Protein AF-A0A3A9JRW7-F1 (afdb_monomer_lite)

Radius of gyration: 15.63 Å; chains: 1; bounding box: 33×32×40 Å

pLDDT: mean 73.33, std 15.83, range [44.03, 96.5]

Foldseek 3Di:
DEDWDWDDDPPDDTDTDGDDDWHWDWDQDPQQWTKTKTDPDPPDIDIDIDDNVRSVVVVVVVVVVVVVVVDDDD

Sequence (74 aa):
MGVQIIKRKAGEKPEITNIGRGKIQISYNSDGHIIVRYINSQNDDTLIVLDVMTSNALIRFIKDALQDDARPLF

Structure (mmCIF, N/CA/C/O backbone):
data_AF-A0A3A9JRW7-F1
#
_entry.id   AF-A0A3A9JRW7-F1
#
loop_
_atom_site.group_PDB
_atom_site.id
_atom_site.type_symbol
_atom_site.label_atom_id
_atom_site.label_alt_id
_atom_site.label_comp_id
_atom_site.label_asym_id
_atom_site.label_entity_id
_atom_site.label_seq_id
_atom_site.pdbx_PDB_ins_code
_atom_site.Cartn_x
_atom_site.Cartn_y
_atom_site.Cartn_z
_atom_site.occupancy
_atom_site.B_iso_or_equiv
_atom_site.auth_seq_id
_atom_site.auth_comp_id
_atom_site.auth_asym_id
_atom_site.auth_atom_id
_atom_site.pdbx_PDB_model_num
ATOM 1 N N . MET A 1 1 ? -1.515 10.190 16.967 1.00 45.16 1 MET A N 1
ATOM 2 C CA . MET A 1 1 ? -0.411 9.412 16.370 1.00 45.16 1 MET A CA 1
ATOM 3 C C . MET A 1 1 ? -0.977 8.675 15.166 1.00 45.16 1 MET A C 1
ATOM 5 O O . MET A 1 1 ? -1.903 7.894 15.364 1.00 45.16 1 MET A O 1
ATOM 9 N N . GLY A 1 2 ? -0.535 9.026 13.955 1.00 51.09 2 GLY A N 1
ATOM 10 C CA . GLY A 1 2 ? -1.168 8.651 12.681 1.00 51.09 2 GLY A CA 1
ATOM 11 C C . GLY A 1 2 ? -0.153 8.394 11.557 1.00 51.09 2 GLY A C 1
ATOM 12 O O . GLY A 1 2 ? 0.960 7.963 11.848 1.00 51.09 2 GLY A O 1
ATOM 13 N N . VAL A 1 3 ? -0.560 8.596 10.300 1.00 44.03 3 VAL A N 1
ATOM 14 C CA . VAL A 1 3 ? 0.181 8.224 9.075 1.00 44.03 3 VAL A CA 1
ATOM 15 C C . VAL A 1 3 ? 1.462 9.037 8.924 1.00 44.03 3 VAL A C 1
ATOM 17 O O . VAL A 1 3 ? 1.435 10.246 9.127 1.00 44.03 3 VAL A O 1
ATOM 20 N N . GLN A 1 4 ? 2.557 8.390 8.522 1.00 46.94 4 GLN A N 1
ATOM 21 C CA . GLN A 1 4 ? 3.818 9.049 8.185 1.00 46.94 4 GLN A CA 1
ATOM 22 C C . GLN A 1 4 ? 4.055 9.015 6.678 1.00 46.94 4 GLN A C 1
ATOM 24 O O . GLN A 1 4 ? 4.222 7.945 6.097 1.00 46.94 4 GLN A O 1
ATOM 29 N N . ILE A 1 5 ? 4.105 10.187 6.050 1.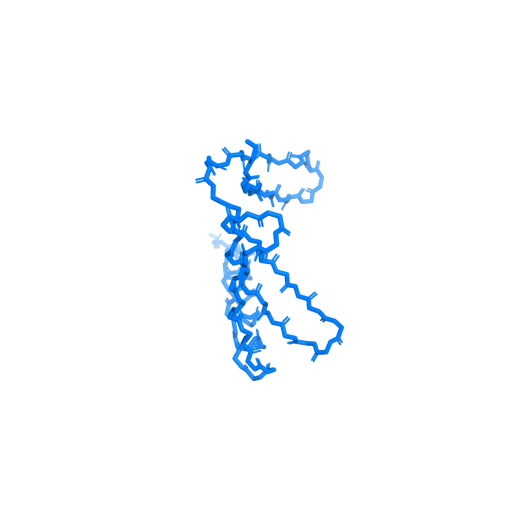00 52.72 5 ILE A N 1
ATOM 30 C CA . ILE A 1 5 ? 4.677 10.327 4.711 1.00 52.72 5 ILE A CA 1
ATOM 31 C C . ILE A 1 5 ? 6.184 10.453 4.904 1.00 52.72 5 ILE A C 1
ATOM 33 O O . ILE A 1 5 ? 6.634 11.392 5.557 1.00 52.72 5 ILE A O 1
ATOM 37 N N . ILE A 1 6 ? 6.946 9.497 4.369 1.00 52.28 6 ILE A N 1
ATOM 38 C CA . ILE A 1 6 ? 8.410 9.499 4.428 1.00 52.28 6 ILE A CA 1
ATOM 39 C C . ILE A 1 6 ? 8.935 9.720 3.014 1.00 52.28 6 ILE A C 1
ATOM 41 O O . ILE A 1 6 ? 8.951 8.793 2.203 1.00 52.28 6 ILE A O 1
ATOM 45 N N . LYS A 1 7 ? 9.382 10.939 2.719 1.00 52.25 7 LYS A N 1
ATOM 46 C CA . LYS A 1 7 ? 10.064 11.241 1.457 1.00 52.25 7 LYS A CA 1
ATOM 47 C C . LYS A 1 7 ? 11.554 10.989 1.628 1.00 52.25 7 LYS A C 1
ATOM 49 O O . LYS A 1 7 ? 12.160 11.429 2.606 1.00 52.25 7 LYS A O 1
ATOM 54 N N . ARG A 1 8 ? 12.146 10.254 0.687 1.00 54.72 8 ARG A N 1
ATOM 55 C CA . ARG A 1 8 ? 13.581 9.952 0.672 1.00 54.72 8 ARG A CA 1
ATOM 56 C C . ARG A 1 8 ? 14.185 10.444 -0.631 1.00 54.72 8 ARG A C 1
ATOM 58 O O . ARG A 1 8 ? 13.672 10.128 -1.699 1.00 54.72 8 ARG A O 1
ATOM 65 N N . LYS A 1 9 ? 15.300 11.157 -0.518 1.00 69.31 9 LYS A N 1
ATOM 66 C CA . LYS A 1 9 ? 16.162 11.549 -1.630 1.00 69.31 9 LYS A CA 1
ATOM 67 C C . LYS A 1 9 ? 17.584 11.109 -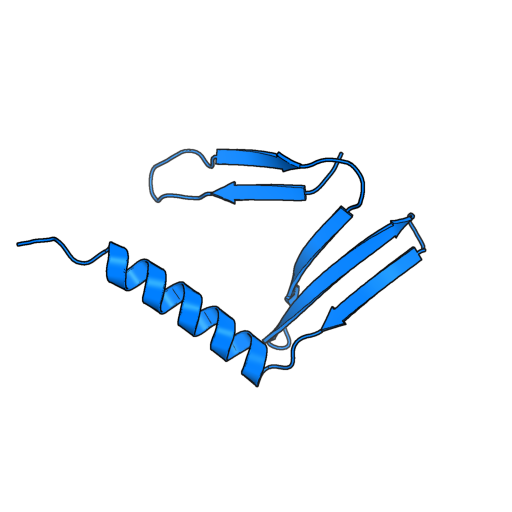1.297 1.00 69.31 9 LYS A C 1
ATOM 69 O O . LYS A 1 9 ? 18.006 11.199 -0.145 1.00 69.31 9 LYS A O 1
ATOM 74 N N . ALA A 1 10 ? 18.286 10.535 -2.271 1.00 58.09 10 ALA A N 1
ATOM 75 C CA . ALA A 1 10 ? 19.618 9.981 -2.046 1.00 58.09 10 ALA A CA 1
ATOM 76 C C . ALA A 1 10 ? 20.584 11.083 -1.581 1.00 58.09 10 ALA A C 1
ATOM 78 O O . ALA A 1 10 ? 20.663 12.137 -2.204 1.00 58.09 10 ALA A O 1
ATOM 79 N N . GLY A 1 11 ? 21.289 10.841 -0.473 1.00 82.00 11 GLY A N 1
ATOM 80 C CA . GLY A 1 11 ? 22.192 11.821 0.140 1.00 82.00 11 GLY A CA 1
ATOM 81 C C . GLY A 1 11 ? 21.520 12.841 1.069 1.00 82.00 11 GLY A C 1
ATOM 82 O O . GLY A 1 11 ? 22.227 13.625 1.693 1.00 82.00 11 GLY A O 1
ATOM 83 N N . GLU A 1 12 ? 20.192 12.815 1.223 1.00 78.62 12 GLU A N 1
ATOM 84 C CA . GLU A 1 12 ? 19.455 13.742 2.090 1.00 78.62 12 GLU A C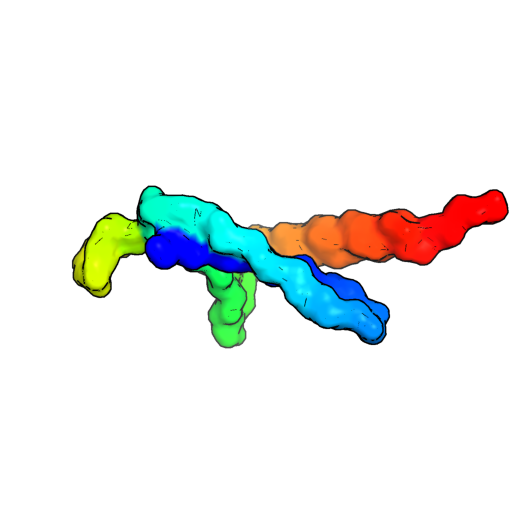A 1
ATOM 85 C C . GLU A 1 12 ? 18.765 13.022 3.258 1.00 78.62 12 GLU A C 1
ATOM 87 O O . GLU A 1 12 ? 18.421 11.836 3.198 1.00 78.62 12 GLU A O 1
ATOM 92 N N . LYS A 1 13 ? 18.554 13.757 4.356 1.00 62.44 13 LYS A N 1
ATOM 93 C CA . LYS A 1 13 ? 17.831 13.240 5.520 1.00 62.44 13 LYS A CA 1
ATOM 94 C C . LYS A 1 13 ? 16.337 13.105 5.171 1.00 62.44 13 LYS A C 1
ATOM 96 O O . LYS A 1 13 ? 15.776 14.054 4.630 1.00 62.44 13 LYS A O 1
ATOM 101 N N . PRO A 1 14 ? 15.676 11.977 5.493 1.00 53.91 14 PRO A N 1
ATOM 102 C CA . PRO A 1 14 ? 14.270 11.775 5.157 1.00 53.91 14 PRO A CA 1
ATOM 103 C C . PRO A 1 14 ? 13.350 12.833 5.771 1.00 53.91 14 PRO A C 1
ATOM 105 O O . PRO A 1 14 ? 13.457 13.136 6.962 1.00 53.91 14 PRO A O 1
ATOM 108 N N . GLU A 1 15 ? 12.409 13.334 4.974 1.00 62.09 15 GLU A N 1
ATOM 109 C CA . GLU A 1 15 ? 11.349 14.230 5.437 1.00 62.09 15 GLU A CA 1
ATOM 110 C C . GLU A 1 15 ? 10.163 13.386 5.922 1.00 62.09 15 GLU A C 1
ATOM 112 O O . GLU A 1 15 ? 9.645 12.555 5.172 1.00 62.09 15 GLU A O 1
ATOM 117 N N . ILE A 1 16 ? 9.762 13.574 7.184 1.00 53.59 16 ILE A N 1
ATOM 118 C CA . ILE A 1 16 ? 8.699 12.796 7.834 1.00 53.59 16 ILE A CA 1
ATOM 119 C C . ILE A 1 16 ? 7.545 13.728 8.209 1.00 53.59 16 ILE A C 1
ATOM 121 O O . ILE A 1 16 ? 7.684 14.568 9.099 1.00 53.59 16 ILE A O 1
ATOM 125 N N . THR A 1 17 ? 6.382 13.541 7.585 1.00 56.94 17 THR A N 1
ATOM 126 C CA . THR A 1 17 ? 5.153 14.292 7.894 1.00 56.94 17 THR A CA 1
ATOM 127 C C . THR A 1 17 ? 4.122 13.379 8.551 1.00 56.94 17 THR A C 1
ATOM 129 O O . THR A 1 17 ? 3.762 12.356 7.975 1.00 56.94 17 THR A O 1
ATOM 132 N N . ASN A 1 18 ? 3.621 13.749 9.738 1.00 51.72 18 ASN A N 1
ATOM 133 C CA . ASN A 1 18 ? 2.583 12.996 10.455 1.00 51.72 18 ASN A CA 1
ATOM 134 C C . ASN A 1 18 ? 1.178 13.551 10.147 1.00 51.72 18 ASN A C 1
ATOM 136 O O . ASN A 1 18 ? 0.936 14.735 10.368 1.00 51.72 18 ASN A O 1
ATOM 140 N N . ILE A 1 19 ? 0.235 12.704 9.728 1.00 50.78 19 ILE A N 1
ATOM 141 C CA . ILE A 1 19 ? -1.174 13.058 9.463 1.00 50.78 19 ILE A CA 1
ATOM 142 C C . ILE A 1 19 ? -2.086 12.361 10.501 1.00 50.78 19 ILE A C 1
ATOM 144 O O . ILE A 1 19 ? -1.792 11.246 10.921 1.00 50.78 19 ILE A O 1
ATOM 148 N N . GLY A 1 20 ? -3.127 13.055 10.989 1.00 46.78 20 GLY A N 1
ATOM 149 C CA . GLY A 1 20 ? -3.934 12.790 12.204 1.00 46.78 20 GLY A CA 1
ATOM 150 C C . GLY A 1 20 ? -4.782 11.497 12.305 1.00 46.78 20 GLY A C 1
ATOM 151 O O . GLY A 1 20 ? -4.507 10.505 11.648 1.00 46.78 20 GLY A O 1
ATOM 152 N N . ARG A 1 21 ? -5.747 11.480 13.254 1.00 53.72 21 ARG A N 1
ATOM 153 C CA . ARG A 1 21 ? -6.402 10.278 13.844 1.00 53.72 21 ARG A CA 1
ATOM 154 C C . ARG A 1 21 ? -7.275 9.478 12.854 1.00 53.72 21 ARG A C 1
ATOM 156 O O . ARG A 1 21 ? -8.130 10.047 12.191 1.00 53.72 21 ARG A O 1
ATOM 163 N N . GLY A 1 22 ? -7.071 8.155 12.874 1.00 59.31 22 GLY A N 1
ATOM 164 C CA . GLY A 1 22 ? -7.503 7.156 11.885 1.00 59.31 22 GLY A CA 1
ATOM 165 C C . GLY A 1 22 ? -6.254 6.604 11.190 1.00 59.31 22 GLY A C 1
ATOM 166 O O . GLY A 1 22 ? -5.607 7.334 10.442 1.00 59.31 22 GLY A O 1
ATOM 167 N N . LYS A 1 23 ? -5.809 5.376 11.510 1.00 67.00 23 LYS A N 1
ATOM 168 C CA . LYS A 1 23 ? -4.515 4.890 10.988 1.00 67.00 23 LYS A CA 1
ATOM 169 C C . LYS A 1 23 ? -4.758 4.190 9.655 1.00 67.00 23 LYS A C 1
ATOM 171 O O . LYS A 1 23 ? -5.246 3.066 9.633 1.00 67.00 23 LYS A O 1
ATOM 176 N N . ILE A 1 24 ? -4.415 4.857 8.559 1.00 71.00 24 ILE A N 1
ATOM 177 C CA . ILE A 1 24 ? -4.307 4.208 7.252 1.00 71.00 24 ILE A CA 1
ATOM 178 C C . ILE A 1 24 ? -2.872 3.702 7.113 1.00 71.00 24 ILE A C 1
ATOM 180 O O . ILE A 1 24 ? -1.923 4.480 7.180 1.00 71.00 24 ILE A O 1
ATOM 184 N N . GLN A 1 25 ? -2.703 2.398 6.950 1.00 75.38 25 GLN A N 1
ATOM 185 C CA . GLN A 1 25 ? -1.413 1.775 6.681 1.00 75.38 25 GLN A CA 1
ATOM 186 C C . GLN A 1 25 ? -1.396 1.291 5.233 1.00 75.38 25 GLN A C 1
ATOM 188 O O . GLN A 1 25 ? -2.308 0.587 4.809 1.00 75.38 25 GLN A O 1
ATOM 193 N N . ILE A 1 26 ? -0.345 1.642 4.493 1.00 81.19 26 ILE A N 1
ATOM 194 C CA . ILE A 1 26 ? -0.067 1.078 3.171 1.00 81.19 26 ILE A CA 1
ATOM 195 C C . ILE A 1 26 ? 1.150 0.167 3.310 1.00 81.19 26 ILE A C 1
ATOM 197 O O . ILE A 1 26 ? 2.173 0.582 3.856 1.00 81.19 26 ILE A O 1
ATOM 201 N N . SER A 1 27 ? 1.044 -1.074 2.848 1.00 80.38 27 SER A N 1
ATOM 202 C CA . SER A 1 27 ? 2.141 -2.046 2.882 1.00 80.38 27 SER A CA 1
ATOM 203 C C . SER A 1 27 ? 2.228 -2.837 1.586 1.00 80.38 27 SER A C 1
ATOM 205 O O . SER A 1 27 ? 1.223 -3.027 0.910 1.00 80.38 27 SER A O 1
ATOM 207 N N . TYR A 1 28 ? 3.426 -3.327 1.280 1.00 82.88 28 TYR A N 1
ATOM 208 C CA . TYR A 1 28 ? 3.681 -4.289 0.214 1.00 82.88 28 TYR A CA 1
ATOM 209 C C . TYR A 1 28 ? 4.157 -5.595 0.854 1.00 82.88 28 TYR A C 1
ATOM 211 O O . TYR A 1 28 ? 5.125 -5.568 1.618 1.00 82.88 28 TYR A O 1
ATOM 219 N N . ASN A 1 29 ? 3.446 -6.700 0.632 1.00 80.19 29 ASN A N 1
ATOM 220 C CA . ASN A 1 29 ? 3.763 -7.982 1.271 1.00 80.19 29 ASN A CA 1
ATOM 221 C C . ASN A 1 29 ? 4.689 -8.860 0.402 1.00 80.19 29 ASN A C 1
ATOM 223 O O . ASN A 1 29 ? 5.008 -8.522 -0.737 1.00 80.19 29 ASN A O 1
ATOM 227 N N . SER A 1 30 ? 5.130 -9.997 0.952 1.00 80.19 30 SER A N 1
ATOM 228 C CA . SER A 1 30 ? 6.005 -10.959 0.261 1.00 80.19 30 SER A CA 1
ATOM 229 C C . SER A 1 30 ? 5.367 -11.610 -0.966 1.00 80.19 30 SER A C 1
ATOM 231 O O . SER A 1 30 ? 6.087 -12.063 -1.851 1.00 80.19 30 SER A O 1
ATOM 233 N N . ASP A 1 31 ? 4.039 -11.622 -1.033 1.00 81.38 31 ASP A N 1
ATOM 234 C CA . ASP A 1 31 ? 3.268 -12.227 -2.123 1.00 81.38 31 ASP A CA 1
ATOM 235 C C . ASP A 1 31 ? 3.059 -11.254 -3.298 1.00 81.38 31 ASP A C 1
ATOM 237 O O . ASP A 1 31 ? 2.457 -11.600 -4.311 1.00 81.38 31 ASP A O 1
ATOM 241 N N . GLY A 1 32 ? 3.569 -10.025 -3.182 1.00 84.06 32 GLY A N 1
ATOM 242 C CA . GLY A 1 32 ? 3.508 -9.021 -4.238 1.00 84.06 32 GLY A CA 1
ATOM 243 C C . GLY A 1 32 ? 2.241 -8.167 -4.242 1.00 84.06 32 GLY A C 1
ATOM 244 O O . GLY A 1 32 ? 1.940 -7.523 -5.249 1.00 84.06 32 GLY A O 1
ATOM 245 N N . HIS A 1 33 ? 1.502 -8.134 -3.134 1.00 86.44 33 HIS A N 1
ATOM 246 C CA . HIS A 1 33 ? 0.284 -7.343 -2.990 1.00 86.44 33 HIS A CA 1
ATOM 247 C C . HIS A 1 33 ? 0.541 -6.014 -2.290 1.00 86.44 33 HIS A C 1
ATOM 249 O O . HIS A 1 33 ? 1.180 -5.955 -1.235 1.00 86.44 33 HIS A O 1
ATOM 255 N N . ILE A 1 34 ? -0.040 -4.949 -2.838 1.00 87.50 34 ILE A N 1
ATOM 256 C CA . ILE A 1 34 ? -0.243 -3.691 -2.126 1.00 87.50 34 ILE A CA 1
ATOM 257 C C . ILE A 1 34 ? -1.524 -3.807 -1.305 1.00 87.50 34 ILE A C 1
ATOM 259 O O . ILE A 1 34 ? -2.582 -4.194 -1.801 1.00 87.50 34 ILE A O 1
ATOM 263 N N . ILE A 1 35 ? -1.417 -3.441 -0.035 1.00 86.62 35 ILE A N 1
ATOM 264 C CA . ILE A 1 35 ? -2.493 -3.528 0.942 1.00 86.62 35 ILE A CA 1
ATOM 265 C C . ILE A 1 35 ? -2.724 -2.139 1.521 1.00 86.62 35 ILE A C 1
ATOM 267 O O . ILE A 1 35 ? -1.782 -1.511 2.008 1.00 86.62 35 ILE A O 1
ATOM 271 N N . VAL A 1 36 ? -3.978 -1.691 1.509 1.00 84.88 36 VAL A N 1
ATOM 272 C CA . VAL A 1 36 ? -4.433 -0.494 2.220 1.00 84.88 36 VAL A CA 1
ATOM 273 C C . VAL A 1 36 ? -5.278 -0.940 3.404 1.00 84.88 36 VAL A C 1
ATOM 275 O O . VAL A 1 36 ? -6.345 -1.521 3.238 1.00 84.88 36 VAL A O 1
ATOM 278 N N . ARG A 1 37 ? -4.790 -0.684 4.613 1.00 82.19 37 ARG A N 1
ATOM 279 C CA . ARG A 1 37 ? -5.426 -1.075 5.870 1.00 82.19 37 ARG A CA 1
ATOM 280 C C . ARG A 1 37 ? -5.967 0.159 6.579 1.00 82.19 37 ARG A C 1
ATOM 282 O O . ARG A 1 37 ? -5.196 1.044 6.940 1.00 82.19 37 ARG A O 1
ATOM 289 N N . TYR A 1 38 ? -7.269 0.189 6.817 1.00 80.81 38 TYR A N 1
ATOM 290 C CA . TYR A 1 38 ? -7.958 1.204 7.606 1.00 80.81 38 TYR A CA 1
ATOM 291 C C . TYR A 1 38 ? -8.147 0.679 9.022 1.00 80.81 38 TYR A C 1
ATOM 293 O O . TYR A 1 38 ? -8.908 -0.257 9.227 1.00 80.81 38 TYR A O 1
ATOM 301 N N . ILE A 1 39 ? -7.452 1.261 9.995 1.00 77.69 39 ILE A N 1
ATOM 302 C CA . ILE A 1 39 ? -7.517 0.839 11.396 1.00 77.69 39 ILE A CA 1
ATOM 303 C C . ILE A 1 39 ? -8.425 1.809 12.156 1.00 77.69 39 ILE A C 1
ATOM 305 O O . ILE A 1 39 ? -8.066 2.978 12.354 1.00 77.69 39 ILE A O 1
ATOM 309 N N . ASN A 1 40 ? -9.575 1.305 12.598 1.00 73.75 40 ASN A N 1
ATOM 310 C CA . ASN A 1 40 ? -10.529 2.015 13.444 1.00 73.75 40 ASN A CA 1
ATOM 311 C C . ASN A 1 40 ? -10.155 1.879 14.933 1.00 73.75 40 ASN A C 1
ATOM 313 O O . ASN A 1 40 ? -10.096 2.869 15.663 1.00 73.75 40 ASN A O 1
ATOM 317 N N . SER A 1 41 ? -9.795 0.669 15.376 1.00 76.56 41 SER A N 1
ATOM 318 C CA . SER A 1 41 ? -9.296 0.390 16.731 1.00 76.56 41 SER A CA 1
ATOM 319 C C . SER A 1 41 ? -8.255 -0.742 16.730 1.00 76.56 41 SER A C 1
ATOM 321 O O . SER A 1 41 ? -7.884 -1.243 15.676 1.00 76.56 41 SER A O 1
ATOM 323 N N . GLN A 1 42 ? -7.734 -1.141 17.898 1.00 69.75 42 GLN A N 1
ATOM 324 C CA . GLN A 1 42 ? -6.699 -2.186 17.989 1.00 69.75 42 GLN A CA 1
ATOM 325 C C . GLN A 1 42 ? -7.146 -3.535 17.396 1.00 69.75 42 GLN A C 1
ATOM 327 O O . GLN A 1 42 ? -6.303 -4.267 16.886 1.00 69.75 42 GLN A O 1
ATOM 332 N N . ASN A 1 43 ? -8.453 -3.811 17.419 1.00 76.56 43 ASN A N 1
ATOM 333 C CA . ASN A 1 43 ? -9.061 -5.053 16.938 1.00 76.56 43 ASN A CA 1
ATOM 334 C C . ASN A 1 43 ? -10.138 -4.807 15.867 1.00 76.56 43 ASN A C 1
ATOM 336 O O . ASN A 1 43 ? -10.944 -5.693 15.609 1.00 76.56 43 ASN A O 1
ATOM 340 N N . ASP A 1 44 ? -10.199 -3.599 15.304 1.00 79.69 44 ASP A N 1
ATOM 341 C CA . ASP A 1 44 ? -11.184 -3.245 14.284 1.00 79.69 44 ASP A CA 1
ATOM 342 C C . ASP A 1 44 ? -10.478 -2.545 13.132 1.00 79.69 44 ASP A C 1
ATOM 344 O O . ASP A 1 44 ? -10.019 -1.400 13.254 1.00 79.69 44 ASP A O 1
ATOM 348 N N . ASP A 1 45 ? -10.335 -3.275 12.038 1.00 83.06 45 ASP A N 1
ATOM 349 C CA . ASP A 1 45 ? -9.704 -2.816 10.824 1.00 83.06 45 ASP A CA 1
ATOM 350 C C . ASP A 1 45 ? -10.339 -3.429 9.575 1.00 83.06 45 ASP A C 1
ATOM 352 O O . ASP A 1 45 ? -10.986 -4.472 9.590 1.00 83.06 45 ASP A O 1
ATOM 356 N N . THR A 1 46 ? -10.150 -2.750 8.451 1.00 84.31 46 THR A N 1
ATOM 357 C CA . THR A 1 46 ? -10.563 -3.224 7.130 1.00 84.31 46 THR A CA 1
ATOM 358 C C . THR A 1 46 ? -9.377 -3.149 6.187 1.00 84.31 46 THR A C 1
ATOM 360 O O . THR A 1 46 ? -8.655 -2.150 6.166 1.00 84.31 46 THR A O 1
ATOM 363 N N . LEU A 1 47 ? -9.172 -4.203 5.400 1.00 84.94 47 LEU A N 1
ATOM 364 C CA . LEU A 1 47 ? -8.091 -4.292 4.428 1.00 84.94 47 LEU A CA 1
ATOM 365 C C . LEU A 1 47 ? -8.663 -4.281 3.013 1.00 84.94 47 LEU A C 1
ATOM 367 O O . LEU 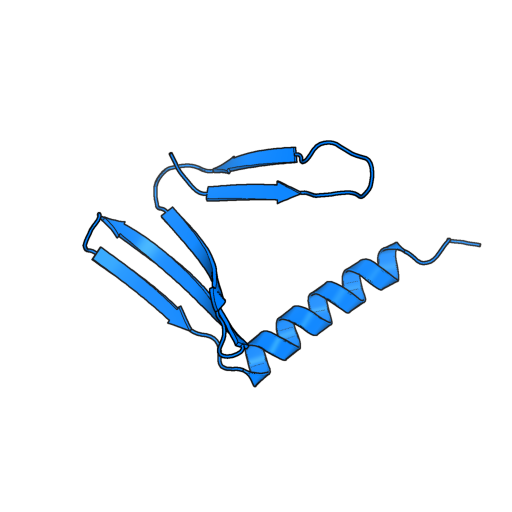A 1 47 ? -9.570 -5.042 2.692 1.00 84.94 47 LEU A O 1
ATOM 371 N N . ILE A 1 48 ? -8.073 -3.456 2.157 1.00 84.88 48 ILE A N 1
ATOM 372 C CA . ILE A 1 48 ? -8.197 -3.552 0.707 1.00 84.88 48 ILE A CA 1
ATOM 373 C C . ILE A 1 48 ? -6.896 -4.171 0.209 1.00 84.88 48 ILE A C 1
ATOM 375 O O . ILE A 1 48 ? -5.826 -3.581 0.367 1.00 84.88 48 ILE A O 1
ATOM 379 N N . VAL A 1 49 ? -6.987 -5.368 -0.365 1.00 85.75 49 VAL A N 1
ATOM 380 C CA . VAL A 1 49 ? -5.848 -6.078 -0.954 1.00 85.75 49 VAL A CA 1
ATOM 381 C C . VAL A 1 49 ? -5.958 -5.961 -2.465 1.00 85.75 49 VAL A C 1
ATOM 383 O O . VAL A 1 49 ? -6.922 -6.443 -3.057 1.00 85.75 49 VAL A O 1
ATOM 386 N N . LEU A 1 50 ? -4.985 -5.302 -3.087 1.00 90.44 50 LEU A N 1
ATOM 387 C CA . LEU A 1 50 ? -4.885 -5.260 -4.540 1.00 90.44 50 LEU A CA 1
ATOM 388 C C . LEU A 1 50 ? -4.263 -6.563 -5.023 1.00 90.44 50 LEU A C 1
ATOM 390 O O . LEU A 1 50 ? -3.285 -7.031 -4.442 1.00 90.44 50 LEU A O 1
ATOM 394 N N . ASP A 1 51 ? -4.785 -7.139 -6.102 1.00 95.44 51 ASP A N 1
ATOM 395 C CA . ASP A 1 51 ? -4.163 -8.315 -6.703 1.00 95.44 51 ASP A CA 1
ATOM 396 C C . ASP A 1 51 ? -2.741 -8.007 -7.218 1.00 95.44 51 ASP A C 1
ATOM 398 O O . ASP A 1 51 ? -2.294 -6.853 -7.277 1.00 95.44 51 ASP A O 1
ATOM 402 N N . VAL A 1 52 ? -1.997 -9.059 -7.562 1.00 94.50 52 VAL A N 1
ATOM 403 C CA . VAL A 1 52 ? -0.605 -8.934 -8.018 1.00 94.50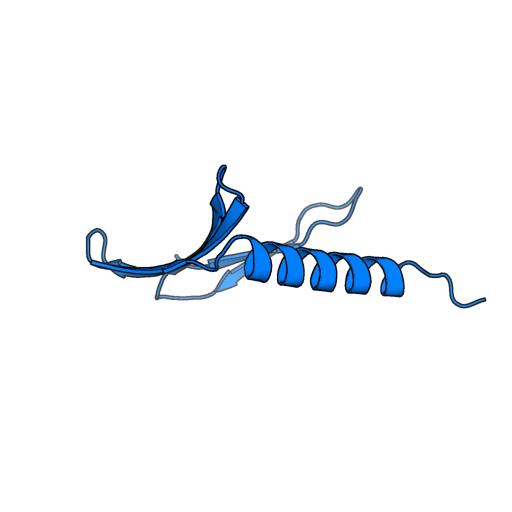 52 VAL A CA 1
ATOM 404 C C . VAL A 1 52 ? -0.512 -8.069 -9.279 1.00 94.50 52 VAL A C 1
ATOM 406 O O . VAL A 1 52 ? 0.412 -7.268 -9.419 1.00 94.50 52 VAL A O 1
ATOM 409 N N . MET A 1 53 ? -1.471 -8.194 -10.199 1.00 96.50 53 MET A N 1
ATOM 410 C CA . MET A 1 53 ? -1.458 -7.471 -11.474 1.00 96.50 53 MET A CA 1
ATOM 411 C C . MET A 1 53 ? -1.652 -5.968 -11.272 1.00 96.50 53 MET A C 1
ATOM 413 O O . MET A 1 53 ? -0.873 -5.165 -11.787 1.00 96.50 53 MET A O 1
ATOM 417 N N . THR A 1 54 ? -2.638 -5.591 -10.467 1.00 95.75 54 THR A N 1
ATOM 418 C CA . THR A 1 54 ? -2.967 -4.211 -10.108 1.00 95.75 54 THR A CA 1
ATOM 419 C C . THR A 1 54 ? -1.847 -3.588 -9.282 1.00 95.75 54 THR A C 1
ATOM 421 O O . THR A 1 54 ? -1.436 -2.458 -9.548 1.00 95.75 54 THR A O 1
ATOM 424 N N . SER A 1 55 ? -1.286 -4.341 -8.331 1.00 94.56 55 SER A N 1
ATOM 425 C CA . SER A 1 55 ? -0.135 -3.908 -7.531 1.00 94.56 55 SER A CA 1
ATOM 426 C C . SER A 1 55 ? 1.075 -3.604 -8.415 1.00 94.56 55 SER A C 1
ATOM 428 O O . SER A 1 55 ? 1.686 -2.541 -8.301 1.00 94.56 55 SER A O 1
ATOM 430 N N . ASN A 1 56 ? 1.382 -4.494 -9.361 1.00 94.94 56 ASN A N 1
ATOM 431 C CA . ASN A 1 56 ? 2.467 -4.294 -10.317 1.00 94.94 56 ASN A CA 1
ATOM 432 C C . ASN A 1 56 ? 2.215 -3.113 -11.258 1.00 94.94 56 ASN A C 1
ATOM 434 O O . ASN A 1 56 ? 3.149 -2.361 -11.537 1.00 94.94 56 ASN A O 1
ATOM 438 N N . ALA A 1 57 ? 0.983 -2.935 -11.740 1.00 95.75 57 ALA A N 1
ATOM 439 C CA . ALA A 1 57 ? 0.621 -1.796 -12.578 1.00 95.75 57 ALA A CA 1
ATOM 440 C C . ALA A 1 57 ? 0.848 -0.469 -11.838 1.00 95.75 57 ALA A C 1
ATOM 442 O O . ALA A 1 57 ? 1.477 0.436 -12.384 1.00 95.75 57 ALA A O 1
ATOM 443 N N . LEU A 1 58 ? 0.430 -0.386 -10.571 1.00 91.88 58 LEU A N 1
ATOM 444 C CA . LEU A 1 58 ? 0.638 0.795 -9.737 1.00 91.88 58 LEU A CA 1
ATOM 445 C C . LEU A 1 58 ? 2.129 1.064 -9.475 1.00 91.88 58 LEU A C 1
ATOM 447 O O . LEU A 1 58 ? 2.581 2.202 -9.581 1.00 91.88 58 LEU A O 1
ATOM 451 N N . ILE A 1 59 ? 2.916 0.024 -9.182 1.00 91.50 59 ILE A N 1
ATOM 452 C CA . ILE A 1 59 ? 4.370 0.155 -8.992 1.00 91.50 59 ILE A CA 1
ATOM 453 C C . ILE A 1 59 ? 5.047 0.661 -10.267 1.00 91.50 59 ILE A C 1
ATOM 455 O O . ILE A 1 59 ? 5.920 1.524 -10.184 1.00 91.50 59 ILE A O 1
ATOM 459 N N . ARG A 1 60 ? 4.674 0.126 -11.435 1.00 93.38 60 ARG A N 1
ATOM 460 C CA . ARG A 1 60 ? 5.216 0.570 -12.729 1.00 93.38 60 ARG A CA 1
ATOM 461 C C . ARG A 1 60 ? 4.882 2.029 -12.986 1.00 93.38 60 ARG A C 1
ATOM 463 O O . ARG A 1 60 ? 5.799 2.805 -13.196 1.00 93.38 60 ARG A O 1
ATOM 470 N N . PHE A 1 61 ? 3.617 2.408 -12.826 1.00 92.06 61 PHE A N 1
ATOM 471 C CA . PHE A 1 61 ? 3.179 3.794 -12.959 1.00 92.06 61 PHE A CA 1
ATOM 472 C C . PHE A 1 61 ? 4.025 4.762 -12.111 1.00 92.06 61 PHE A C 1
ATOM 474 O O . PHE A 1 61 ? 4.497 5.777 -12.614 1.00 92.06 61 PHE A O 1
ATOM 481 N N . ILE A 1 62 ? 4.278 4.428 -10.838 1.00 86.50 62 ILE A N 1
ATOM 482 C CA . ILE A 1 62 ? 5.104 5.264 -9.950 1.00 86.50 62 ILE A CA 1
ATOM 483 C C . ILE A 1 62 ? 6.564 5.312 -10.423 1.00 86.50 62 ILE A C 1
ATOM 485 O O . ILE A 1 62 ? 7.187 6.371 -10.384 1.00 86.50 62 ILE A O 1
ATOM 489 N N . LYS A 1 63 ? 7.129 4.177 -10.851 1.00 87.44 63 LYS A N 1
ATOM 490 C CA . LYS A 1 63 ? 8.504 4.122 -11.369 1.00 87.44 63 LYS A CA 1
ATOM 491 C C . LYS A 1 63 ? 8.669 4.975 -12.621 1.00 87.44 63 LYS A C 1
ATOM 493 O O . LYS A 1 63 ? 9.647 5.709 -12.702 1.00 87.44 63 LYS A O 1
ATOM 498 N N . ASP A 1 64 ? 7.719 4.891 -13.544 1.00 87.94 64 ASP A N 1
ATOM 499 C CA . ASP A 1 64 ? 7.742 5.639 -14.797 1.00 87.94 64 ASP A CA 1
ATOM 500 C C . ASP A 1 64 ? 7.669 7.147 -14.513 1.00 87.94 64 ASP A C 1
ATOM 502 O O . ASP A 1 64 ? 8.489 7.908 -15.020 1.00 87.94 64 ASP A O 1
ATOM 506 N N . ALA A 1 65 ? 6.788 7.571 -13.598 1.00 80.31 65 ALA A N 1
ATOM 507 C CA . ALA A 1 65 ? 6.695 8.969 -13.175 1.00 80.31 65 ALA A CA 1
ATOM 508 C C . ALA A 1 65 ? 8.011 9.506 -12.576 1.00 80.31 65 ALA A C 1
ATOM 510 O O . ALA A 1 65 ? 8.429 10.618 -12.883 1.00 80.31 65 ALA A O 1
ATOM 511 N N . LEU A 1 66 ? 8.701 8.706 -11.754 1.00 78.94 66 LEU A N 1
ATOM 512 C CA . LEU A 1 66 ? 9.987 9.100 -11.162 1.00 78.94 66 LEU A CA 1
ATOM 513 C C . LEU A 1 66 ? 11.138 9.137 -12.178 1.00 78.94 66 LEU A C 1
ATOM 515 O O . LEU A 1 66 ? 12.109 9.863 -11.972 1.00 78.94 66 LEU A O 1
ATOM 519 N N . GLN A 1 67 ? 11.070 8.334 -13.241 1.00 79.75 67 GLN A N 1
ATOM 520 C CA . GLN A 1 67 ? 12.064 8.349 -14.316 1.00 79.75 67 GLN A CA 1
ATOM 521 C C . GLN A 1 67 ? 11.841 9.506 -15.292 1.00 79.75 67 GLN A C 1
ATOM 523 O O . GLN A 1 67 ? 12.817 10.041 -15.817 1.00 79.75 67 GLN A O 1
ATOM 528 N N . ASP A 1 68 ? 10.594 9.933 -15.491 1.00 64.50 68 ASP A N 1
ATOM 529 C CA . ASP A 1 68 ? 10.271 11.119 -16.286 1.00 64.50 68 ASP A CA 1
ATOM 530 C C . ASP A 1 68 ? 10.813 12.407 -15.669 1.00 64.50 68 ASP A C 1
ATOM 532 O O . ASP A 1 68 ? 11.441 13.193 -16.379 1.00 64.50 68 ASP A O 1
ATOM 536 N N . ASP A 1 69 ? 10.696 12.566 -14.350 1.00 58.16 69 ASP A N 1
ATOM 537 C CA . ASP A 1 69 ? 11.293 13.692 -13.617 1.00 58.16 69 ASP A CA 1
ATOM 538 C C . ASP A 1 69 ? 12.837 13.672 -13.622 1.00 58.16 69 ASP A C 1
ATOM 540 O O . ASP A 1 69 ? 13.479 14.690 -13.361 1.00 58.16 69 ASP A O 1
ATOM 544 N N . ALA A 1 70 ? 13.457 12.523 -13.913 1.00 57.09 70 ALA A N 1
ATOM 545 C CA . ALA A 1 70 ? 14.911 12.360 -13.947 1.00 57.09 70 ALA A CA 1
ATOM 546 C C . ALA A 1 70 ? 15.538 12.667 -15.320 1.00 57.09 70 ALA A C 1
ATOM 548 O O . ALA A 1 70 ? 16.763 12.593 -15.460 1.00 57.09 70 ALA A O 1
ATOM 549 N N . ARG A 1 71 ? 14.736 13.007 -16.340 1.00 54.44 71 ARG A N 1
ATOM 550 C CA . ARG A 1 71 ? 15.261 13.416 -17.648 1.00 54.44 71 ARG A CA 1
ATOM 551 C C . ARG A 1 71 ? 15.748 14.871 -17.570 1.00 54.44 71 ARG A C 1
ATOM 553 O O . ARG A 1 71 ? 14.941 15.753 -17.282 1.00 54.44 71 ARG A O 1
ATOM 560 N N . PRO A 1 72 ? 17.036 15.164 -17.830 1.00 53.00 72 PRO A N 1
ATOM 561 C CA . PRO A 1 72 ? 17.491 16.544 -17.903 1.00 53.00 72 PRO A CA 1
ATOM 562 C C . PRO A 1 72 ? 16.768 17.239 -19.062 1.00 53.00 72 PRO A C 1
ATOM 564 O O . PRO A 1 72 ? 16.778 16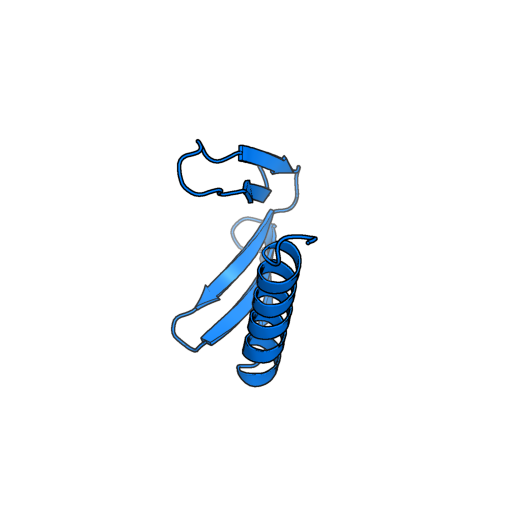.745 -20.192 1.00 53.00 72 PRO A O 1
ATOM 567 N N . LEU A 1 73 ? 16.124 18.372 -18.774 1.00 52.94 73 LEU A N 1
ATOM 568 C CA . LEU A 1 73 ? 15.755 19.326 -19.814 1.00 52.94 73 LEU A CA 1
ATOM 569 C C . LEU A 1 73 ? 17.072 19.811 -20.428 1.00 52.94 73 LEU A C 1
ATOM 571 O O . LEU A 1 73 ? 17.947 20.259 -19.688 1.00 52.94 73 LEU A O 1
ATOM 575 N N . PHE A 1 74 ? 17.214 19.591 -21.736 1.00 51.34 74 PHE A N 1
ATOM 576 C CA . PHE A 1 74 ? 18.383 19.948 -22.544 1.00 51.34 74 PHE A CA 1
ATOM 577 C C . PHE A 1 74 ? 18.957 21.329 -22.214 1.00 51.34 74 PHE A C 1
ATOM 579 O O . PHE A 1 74 ? 18.152 22.270 -22.017 1.00 51.34 74 PHE A O 1
#

Secondary structure (DSSP, 8-state):
--EEEEE--TTSPPEEEEE-SSEEEEEE-TTS-EEEEEEEETTEEEEEE--HHHHHHHHHHHHHHHHHTTSPP-